Protein AF-A0A182TK92-F1 (afdb_monomer_lite)

Organism: NCBI:txid34690

InterPro domains:
  IPR000945 Dopamine beta-hydroxylase-like [PTHR10157] (2-123)
  IPR008977 PHM/PNGase F domain superfamily [SSF49742] (81-123)
  IPR036939 Copper type II, ascorbate-dependent monooxygenase, N-terminal domain superfamily [G3DSA:2.60.120.310] (72-150)
  IPR045266 Copper-dependent monooxygenases, DOMON domain [cd09631] (1-51)

pLDDT: mean 79.74, std 13.67, range [38.16, 95.94]

Sequence (157 aa):
LLLGYENTTHTVIRFKRNLDTCDMKDDFPITNDTMRVLFLYSKEKPRSGPNAPLPQPLVAFKGSRSIFLTQRSAQDELSNAPSVSILELRNEDVELPDSDESLYWCKIFKLDDFAQKHHLVRVSRERRGESMAVFSIVTSNYYCTQSLGGKKTPYHQ

Secondary structure (DSSP, 8-state):
--EEEE-SS-EEEE----S--S-TTT-----SS-EEEEEE--SSPPPPSTTPPPPPHHHHEEEEEEE-TT-------GGG-TT---------S-PPPSSSPPPB---PPPPP--SS------------S-TTS-----------SS--------B--

Radius of gyration: 24.82 Å; chains: 1; bounding box: 57×44×64 Å

Structure (mmCIF, N/CA/C/O backbone):
data_AF-A0A182TK92-F1
#
_entry.id   AF-A0A182TK92-F1
#
loop_
_atom_site.group_PDB
_atom_site.id
_atom_site.type_symbol
_atom_site.label_atom_id
_atom_site.label_alt_id
_atom_site.label_comp_id
_atom_site.label_asym_id
_atom_site.label_entity_id
_atom_site.label_seq_id
_atom_site.pdbx_PDB_ins_code
_atom_site.Cartn_x
_atom_site.Cartn_y
_atom_site.Cartn_z
_atom_site.occupancy
_atom_site.B_iso_or_equiv
_atom_site.auth_seq_id
_atom_site.auth_comp_id
_atom_site.auth_asym_id
_atom_site.auth_atom_id
_atom_site.pdbx_PDB_model_num
ATOM 1 N N . LEU A 1 1 ? 8.057 -10.936 -21.664 1.00 87.75 1 LEU A N 1
ATOM 2 C CA . LEU A 1 1 ? 7.178 -9.778 -21.965 1.00 87.75 1 LEU A CA 1
ATOM 3 C C . LEU A 1 1 ? 5.842 -10.306 -22.486 1.00 87.75 1 LEU A C 1
ATOM 5 O O . LEU A 1 1 ? 5.873 -11.307 -23.185 1.00 87.75 1 LEU A O 1
ATOM 9 N N . LEU A 1 2 ? 4.704 -9.706 -22.119 1.00 95.25 2 LEU A N 1
ATOM 10 C CA . LEU A 1 2 ? 3.364 -10.141 -22.558 1.00 95.25 2 LEU A CA 1
ATOM 11 C C . LEU A 1 2 ? 2.711 -9.165 -23.548 1.00 95.25 2 LEU A C 1
ATOM 13 O O . LEU A 1 2 ? 2.096 -9.605 -24.509 1.00 95.25 2 LEU A O 1
ATOM 17 N N . LEU A 1 3 ? 2.813 -7.856 -23.303 1.00 95.31 3 LEU A N 1
ATOM 18 C CA . LEU A 1 3 ? 2.232 -6.812 -24.155 1.00 95.31 3 LEU A CA 1
ATOM 19 C C . LEU A 1 3 ? 3.057 -5.529 -24.029 1.00 95.31 3 LEU A C 1
ATOM 21 O O . LEU A 1 3 ? 3.560 -5.229 -22.946 1.00 95.31 3 LEU A O 1
ATOM 25 N N . GLY A 1 4 ? 3.157 -4.769 -25.115 1.00 92.62 4 GLY A N 1
ATOM 26 C CA . GLY A 1 4 ? 3.737 -3.432 -25.131 1.00 92.62 4 GLY A CA 1
ATOM 27 C C . GLY A 1 4 ? 3.028 -2.570 -26.170 1.00 92.62 4 GLY A C 1
ATOM 28 O O . GLY A 1 4 ? 2.944 -2.985 -27.321 1.00 92.62 4 GLY A O 1
ATOM 29 N N . TYR A 1 5 ? 2.507 -1.408 -25.784 1.00 91.06 5 TYR A N 1
ATOM 30 C CA . TYR A 1 5 ? 1.975 -0.423 -26.733 1.00 91.06 5 TYR A CA 1
ATOM 31 C C . TYR A 1 5 ? 2.100 1.000 -26.184 1.00 91.06 5 TYR A C 1
ATOM 33 O O . TYR A 1 5 ? 2.133 1.210 -24.973 1.00 91.06 5 TYR A O 1
ATOM 41 N N . GLU A 1 6 ? 2.173 1.982 -27.077 1.00 91.12 6 GLU A N 1
ATOM 42 C CA . GLU A 1 6 ? 2.139 3.411 -26.753 1.00 91.12 6 GLU A CA 1
ATOM 43 C C . GLU A 1 6 ? 0.738 3.937 -27.081 1.00 91.12 6 GLU A C 1
ATOM 45 O O . GLU A 1 6 ? 0.219 3.691 -28.170 1.00 91.12 6 GLU A O 1
ATOM 50 N N . ASN A 1 7 ? 0.100 4.611 -26.125 1.00 89.00 7 ASN A N 1
ATOM 51 C CA . ASN A 1 7 ? -1.094 5.413 -26.383 1.00 89.00 7 ASN A CA 1
ATOM 52 C C . ASN A 1 7 ? -0.719 6.905 -26.386 1.00 89.00 7 ASN A C 1
ATOM 54 O O . ASN A 1 7 ? 0.437 7.263 -26.180 1.00 89.00 7 ASN A O 1
ATOM 58 N N . THR A 1 8 ? -1.690 7.793 -26.599 1.00 91.19 8 THR A N 1
ATOM 59 C CA . THR A 1 8 ? -1.445 9.246 -26.684 1.00 91.19 8 THR A CA 1
ATOM 60 C C . THR A 1 8 ? -0.830 9.864 -25.426 1.00 91.19 8 THR A C 1
ATOM 62 O O . THR A 1 8 ? -0.323 10.979 -25.488 1.00 91.19 8 THR A O 1
ATOM 65 N N . THR A 1 9 ? -0.876 9.168 -24.288 1.00 88.75 9 THR A N 1
ATOM 66 C CA . THR A 1 9 ? -0.429 9.691 -22.992 1.00 88.75 9 THR A CA 1
ATOM 67 C C . THR A 1 9 ? 0.774 8.943 -22.418 1.00 88.75 9 THR A C 1
ATOM 69 O O . THR A 1 9 ? 1.613 9.562 -21.772 1.00 88.75 9 THR A O 1
ATOM 72 N N . HIS A 1 10 ? 0.870 7.626 -22.621 1.00 83.62 10 HIS A N 1
ATOM 73 C CA . HIS A 1 10 ? 1.820 6.762 -21.923 1.00 83.62 10 HIS A CA 1
ATOM 74 C C . HIS A 1 10 ? 2.130 5.483 -22.713 1.00 83.62 10 HIS A C 1
ATOM 76 O O . HIS A 1 10 ? 1.356 5.027 -23.557 1.00 83.62 10 HIS A O 1
ATOM 82 N N . THR A 1 11 ? 3.242 4.842 -22.355 1.00 86.38 11 THR A N 1
ATOM 83 C CA . THR A 1 11 ? 3.583 3.483 -22.787 1.00 86.38 11 THR A CA 1
ATOM 84 C C . THR A 1 11 ? 3.100 2.470 -21.753 1.00 86.38 11 THR A C 1
ATOM 86 O O . THR A 1 11 ? 3.406 2.584 -20.566 1.00 86.38 11 THR A O 1
ATOM 89 N N . VAL A 1 12 ? 2.372 1.452 -22.202 1.00 90.38 12 VAL A N 1
ATOM 90 C CA . VAL A 1 12 ? 1.902 0.340 -21.375 1.00 90.38 12 VAL A CA 1
ATOM 91 C C . VAL A 1 12 ? 2.763 -0.880 -21.659 1.00 90.38 12 VAL A C 1
ATOM 93 O O . VAL A 1 12 ? 2.852 -1.326 -22.800 1.00 90.38 12 VAL A O 1
ATOM 96 N N . ILE A 1 13 ? 3.364 -1.443 -20.610 1.00 91.44 13 ILE A N 1
ATOM 97 C CA . ILE A 1 13 ? 4.156 -2.674 -20.667 1.00 91.44 13 ILE A CA 1
ATOM 98 C C . ILE A 1 13 ? 3.547 -3.678 -19.692 1.00 91.44 13 ILE A C 1
ATOM 100 O O . ILE A 1 13 ? 3.488 -3.438 -18.488 1.00 91.44 13 ILE A O 1
ATOM 104 N N . ARG A 1 14 ? 3.121 -4.830 -20.207 1.00 94.44 14 ARG A N 1
ATOM 105 C CA . ARG A 1 14 ? 2.646 -5.959 -19.404 1.00 94.44 14 ARG A CA 1
ATOM 106 C C . ARG A 1 14 ? 3.673 -7.072 -19.458 1.00 94.44 14 ARG A C 1
ATOM 108 O O . ARG A 1 14 ? 4.073 -7.508 -20.537 1.00 94.44 14 ARG A O 1
ATOM 115 N N . PHE A 1 15 ? 4.055 -7.591 -18.303 1.00 95.94 15 PHE A N 1
ATOM 116 C CA . PHE A 1 15 ? 4.945 -8.739 -18.194 1.00 95.94 15 PHE A CA 1
ATOM 117 C C . PHE A 1 15 ? 4.461 -9.694 -17.105 1.00 95.94 15 PHE A C 1
ATOM 119 O O . PHE A 1 15 ? 3.565 -9.380 -16.325 1.00 95.94 15 PHE A O 1
ATOM 126 N N . LYS A 1 16 ? 5.049 -10.886 -17.099 1.00 94.88 16 LYS A N 1
ATOM 127 C CA . LYS A 1 16 ? 4.899 -11.888 -16.050 1.00 94.88 16 LYS A CA 1
ATOM 128 C C . LYS A 1 16 ? 6.297 -12.342 -15.656 1.00 94.88 16 LYS A C 1
ATOM 130 O O . LYS A 1 16 ? 7.167 -12.449 -16.519 1.00 94.88 16 LYS A O 1
ATOM 135 N N . ARG A 1 17 ? 6.478 -12.594 -14.367 1.00 92.62 17 ARG A N 1
ATOM 136 C CA . ARG A 1 17 ? 7.683 -13.147 -13.748 1.00 92.62 17 ARG A CA 1
ATOM 137 C C . ARG A 1 17 ? 7.231 -14.146 -12.682 1.00 92.62 17 ARG A C 1
ATOM 139 O O . ARG A 1 17 ? 6.128 -14.001 -12.151 1.00 92.62 17 ARG A O 1
ATOM 146 N N . ASN A 1 18 ? 8.051 -15.152 -12.400 1.00 94.06 18 ASN A N 1
ATOM 147 C CA . ASN A 1 18 ? 7.827 -16.038 -11.260 1.00 94.06 18 ASN A CA 1
ATOM 148 C C . ASN A 1 18 ? 8.077 -15.285 -9.945 1.00 94.06 18 ASN A C 1
ATOM 150 O O . ASN A 1 18 ? 8.842 -14.321 -9.917 1.00 94.06 18 ASN A O 1
ATOM 154 N N . LEU A 1 19 ? 7.420 -15.716 -8.867 1.00 93.81 19 LEU A N 1
ATOM 155 C CA . LEU A 1 19 ? 7.659 -15.138 -7.542 1.00 93.81 19 LEU A CA 1
ATOM 156 C C . LEU A 1 19 ? 9.083 -15.446 -7.073 1.00 93.81 19 LEU A C 1
ATOM 158 O O . LEU A 1 19 ? 9.800 -14.548 -6.652 1.00 93.81 19 LEU A O 1
ATOM 162 N N . ASP A 1 20 ? 9.505 -16.693 -7.248 1.00 93.94 20 ASP A N 1
ATOM 163 C CA . ASP A 1 20 ? 10.869 -17.146 -7.025 1.00 93.94 20 ASP A CA 1
ATOM 164 C C . ASP A 1 20 ? 11.417 -17.725 -8.335 1.00 93.94 20 ASP A C 1
ATOM 166 O O . ASP A 1 20 ? 10.751 -18.521 -9.006 1.00 93.94 20 ASP A O 1
ATOM 170 N N . THR A 1 21 ? 12.592 -17.255 -8.741 1.00 94.44 21 THR A N 1
ATOM 171 C CA . THR A 1 21 ? 13.321 -17.732 -9.923 1.00 94.44 21 THR A CA 1
ATOM 172 C C . THR A 1 21 ? 14.437 -18.708 -9.554 1.00 94.44 21 THR A C 1
ATOM 174 O O . THR A 1 21 ? 15.057 -19.270 -10.452 1.00 94.44 21 THR A O 1
ATOM 177 N N . CYS A 1 22 ? 14.669 -18.938 -8.255 1.00 92.44 22 CYS A N 1
ATOM 178 C CA . CYS A 1 22 ? 15.756 -19.738 -7.690 1.00 92.44 22 CYS A CA 1
ATOM 179 C C . CYS A 1 22 ? 17.169 -19.255 -8.073 1.00 92.44 22 CYS A C 1
ATOM 181 O O . CYS A 1 22 ? 18.145 -19.963 -7.834 1.00 92.44 22 CYS A O 1
ATOM 183 N N . ASP A 1 23 ? 17.291 -18.047 -8.627 1.00 94.62 23 ASP A N 1
ATOM 184 C CA . ASP A 1 23 ? 18.558 -17.397 -8.953 1.00 94.62 23 ASP A CA 1
ATOM 185 C C . ASP A 1 23 ? 18.847 -16.274 -7.951 1.00 94.62 23 ASP A C 1
ATOM 187 O O . ASP A 1 23 ? 18.609 -15.096 -8.194 1.00 94.62 23 ASP A O 1
ATOM 191 N N . MET A 1 24 ? 19.358 -16.636 -6.775 1.00 88.44 24 MET A N 1
ATOM 192 C CA . MET A 1 24 ? 19.592 -15.660 -5.701 1.00 88.44 24 MET A CA 1
ATOM 193 C C . MET A 1 24 ? 20.762 -14.702 -5.975 1.00 88.44 24 MET A C 1
ATOM 195 O O . MET A 1 24 ? 21.028 -13.821 -5.156 1.00 88.44 24 MET A O 1
ATOM 199 N N . LYS A 1 25 ? 21.502 -14.893 -7.074 1.00 93.44 25 LYS A N 1
ATOM 200 C CA . LYS A 1 25 ? 22.634 -14.038 -7.431 1.00 93.44 25 LYS A CA 1
ATOM 201 C C . LYS A 1 25 ? 22.158 -12.778 -8.143 1.00 93.44 25 LYS A C 1
ATOM 203 O O . LYS A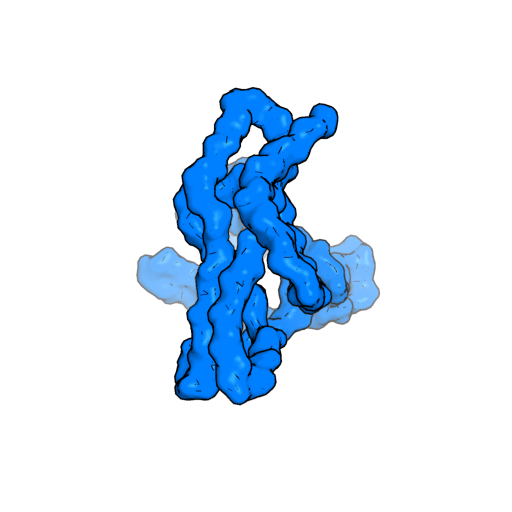 1 25 ? 22.597 -11.684 -7.793 1.00 93.44 25 LYS A O 1
ATOM 208 N N . ASP A 1 26 ? 21.279 -12.954 -9.124 1.00 91.88 26 ASP A N 1
ATOM 209 C CA . ASP A 1 26 ? 20.858 -11.880 -10.021 1.00 91.88 26 ASP A CA 1
ATOM 210 C C . ASP A 1 26 ? 19.409 -11.427 -9.761 1.00 91.88 26 ASP A C 1
ATOM 212 O O . ASP A 1 26 ? 19.021 -10.324 -10.155 1.00 91.88 26 ASP A O 1
ATOM 216 N N . ASP A 1 27 ? 18.616 -12.231 -9.043 1.00 93.50 27 ASP A N 1
ATOM 217 C CA . ASP A 1 27 ? 17.204 -11.975 -8.791 1.00 93.50 27 ASP A CA 1
ATOM 218 C C . ASP A 1 27 ? 16.850 -11.801 -7.307 1.00 93.50 27 ASP A C 1
ATOM 220 O O . ASP A 1 27 ? 17.370 -12.461 -6.410 1.00 93.50 27 ASP A O 1
ATOM 224 N N . PHE A 1 28 ? 15.870 -10.925 -7.057 1.00 92.69 28 PHE A N 1
ATOM 225 C CA . PHE A 1 28 ? 15.245 -10.777 -5.745 1.00 92.69 28 PHE A CA 1
ATOM 226 C C . PHE A 1 28 ? 13.924 -11.569 -5.697 1.00 92.69 28 PHE A C 1
ATOM 228 O O . PHE A 1 28 ? 13.049 -11.323 -6.542 1.00 92.69 28 PHE A O 1
ATOM 235 N N . PRO A 1 29 ? 13.744 -12.505 -4.745 1.00 93.31 29 PRO A N 1
ATOM 236 C CA . PRO A 1 29 ? 12.506 -13.265 -4.623 1.00 93.31 29 PRO A CA 1
ATOM 237 C C . PRO A 1 29 ? 11.355 -12.368 -4.149 1.00 93.31 29 PRO A C 1
ATOM 239 O O . PRO A 1 29 ? 11.512 -11.519 -3.270 1.00 93.31 29 PRO A O 1
ATOM 242 N N . ILE A 1 30 ? 10.174 -12.564 -4.731 1.00 93.69 30 ILE A N 1
ATOM 243 C CA . ILE A 1 30 ? 8.934 -11.914 -4.306 1.00 93.69 30 ILE A CA 1
ATOM 244 C C . ILE A 1 30 ? 8.324 -12.754 -3.187 1.00 93.69 30 ILE A C 1
ATOM 246 O O . ILE A 1 30 ? 7.754 -13.818 -3.436 1.00 93.69 30 ILE A O 1
ATOM 250 N N . THR A 1 31 ? 8.455 -12.273 -1.952 1.00 91.94 31 THR A N 1
ATOM 251 C CA . THR A 1 31 ? 7.945 -12.943 -0.751 1.00 91.94 31 THR A CA 1
ATOM 252 C C . THR A 1 31 ? 6.591 -12.378 -0.323 1.00 91.94 31 THR A C 1
ATOM 254 O O . THR A 1 31 ? 6.047 -11.453 -0.928 1.00 91.94 31 THR A O 1
ATOM 257 N N . ASN A 1 32 ? 6.039 -12.940 0.752 1.00 92.31 32 ASN A N 1
ATOM 258 C CA . ASN A 1 32 ? 4.851 -12.421 1.423 1.00 92.31 32 ASN A CA 1
ATOM 259 C C . ASN A 1 32 ? 5.195 -11.313 2.434 1.00 92.31 32 ASN A C 1
ATOM 261 O O . ASN A 1 32 ? 4.509 -11.180 3.445 1.00 92.31 32 ASN A O 1
ATOM 265 N N . ASP A 1 33 ? 6.260 -10.553 2.176 1.00 91.62 33 ASP A N 1
ATOM 266 C CA . ASP A 1 33 ? 6.676 -9.396 2.965 1.00 91.62 33 ASP A CA 1
ATOM 267 C C . ASP A 1 33 ? 6.366 -8.092 2.223 1.00 91.62 33 ASP A C 1
ATOM 269 O O . ASP A 1 33 ? 5.990 -8.065 1.048 1.00 91.62 33 ASP A O 1
ATOM 273 N N . THR A 1 34 ? 6.544 -6.969 2.916 1.00 93.62 34 THR A N 1
ATOM 274 C CA . THR A 1 34 ? 6.469 -5.658 2.268 1.00 93.62 34 THR A CA 1
ATOM 275 C C . THR A 1 34 ? 7.682 -5.465 1.367 1.00 93.62 34 THR A C 1
ATOM 277 O O . THR A 1 34 ? 8.819 -5.432 1.834 1.00 93.62 34 THR A O 1
ATOM 280 N N . MET A 1 35 ? 7.437 -5.280 0.072 1.00 93.44 35 MET A N 1
ATOM 281 C CA . MET A 1 35 ? 8.483 -5.092 -0.925 1.00 93.44 35 MET A CA 1
ATOM 282 C C . MET A 1 35 ? 8.569 -3.639 -1.364 1.00 93.44 35 MET A C 1
ATOM 284 O O . MET A 1 35 ? 7.560 -2.954 -1.527 1.00 93.44 35 MET A O 1
ATOM 288 N N . ARG A 1 36 ? 9.791 -3.161 -1.603 1.00 94.38 36 ARG A N 1
ATOM 289 C CA . ARG A 1 36 ? 10.034 -1.797 -2.072 1.00 94.38 36 ARG A CA 1
ATOM 290 C C . ARG A 1 36 ? 10.247 -1.785 -3.580 1.00 94.38 36 ARG A C 1
ATOM 292 O O . ARG A 1 36 ? 11.282 -2.229 -4.066 1.00 94.38 36 ARG A O 1
ATOM 299 N N . VAL A 1 37 ? 9.292 -1.220 -4.311 1.00 92.88 37 VAL A N 1
ATOM 300 C CA . VAL A 1 37 ? 9.405 -1.002 -5.754 1.00 92.88 37 VAL A CA 1
ATOM 301 C C . VAL A 1 37 ? 10.068 0.339 -6.021 1.00 92.88 37 VAL A C 1
ATOM 303 O O . VAL A 1 37 ? 9.659 1.373 -5.491 1.00 92.88 37 VAL A O 1
ATOM 306 N N . LEU A 1 38 ? 11.097 0.303 -6.860 1.00 92.75 38 LEU A N 1
ATOM 307 C CA . LEU A 1 38 ? 11.820 1.460 -7.371 1.00 92.75 38 LEU A CA 1
ATOM 308 C C . LEU A 1 38 ? 11.297 1.760 -8.773 1.00 92.75 38 LEU A C 1
ATOM 310 O O . LEU A 1 38 ? 11.098 0.839 -9.565 1.00 92.75 38 LEU A O 1
ATOM 314 N N . PHE A 1 39 ? 11.091 3.032 -9.094 1.00 90.69 39 PHE A N 1
ATOM 315 C CA . PHE A 1 39 ? 10.677 3.432 -10.435 1.00 90.69 39 PHE A CA 1
ATOM 316 C C . PHE A 1 39 ? 11.571 4.549 -10.954 1.00 90.69 39 PHE A C 1
ATOM 318 O O . PHE A 1 39 ? 11.852 5.548 -10.281 1.00 90.69 39 PHE A O 1
ATOM 325 N N . LEU A 1 40 ? 12.038 4.327 -12.177 1.00 89.25 40 LEU A N 1
ATOM 326 C CA . LEU A 1 40 ? 12.898 5.225 -12.914 1.00 89.25 40 LEU A CA 1
ATOM 327 C C . LEU A 1 40 ? 12.249 5.471 -14.270 1.00 89.25 40 LEU A C 1
ATOM 329 O O . LEU A 1 40 ? 11.881 4.522 -14.960 1.00 89.25 40 LEU A O 1
ATOM 333 N N . TYR A 1 41 ? 12.101 6.734 -14.648 1.00 85.50 41 TYR A N 1
ATOM 334 C CA . TYR A 1 41 ? 11.608 7.098 -15.971 1.00 85.50 41 TYR A CA 1
ATOM 335 C C . TYR A 1 41 ? 12.271 8.380 -16.462 1.00 85.50 41 TYR A C 1
ATOM 337 O O . TYR A 1 41 ? 12.647 9.259 -15.682 1.00 85.50 41 TYR A O 1
ATOM 345 N N . SER A 1 42 ? 12.414 8.468 -17.781 1.00 82.00 42 SER A N 1
ATOM 346 C CA . SER A 1 42 ? 12.959 9.628 -18.478 1.00 82.00 42 SER A CA 1
ATOM 347 C C . SER A 1 42 ? 11.871 10.292 -19.313 1.00 82.00 42 SER A C 1
ATOM 349 O O . SER A 1 42 ? 10.938 9.629 -19.762 1.00 82.00 42 SER A O 1
ATOM 351 N N . LYS A 1 43 ? 12.002 11.605 -19.526 1.00 79.06 43 LYS A N 1
ATOM 352 C CA . LYS A 1 43 ? 11.209 12.328 -20.534 1.00 79.06 43 LYS A CA 1
ATOM 353 C C . LYS A 1 43 ? 11.710 12.047 -21.952 1.00 79.06 43 LYS A C 1
ATOM 355 O O . LYS A 1 43 ? 10.973 12.230 -22.914 1.00 79.06 43 LYS A O 1
ATOM 360 N N . GLU A 1 44 ? 12.967 11.635 -22.079 1.00 79.38 44 GLU A N 1
ATOM 361 C CA . GLU A 1 44 ? 13.572 11.301 -23.361 1.00 79.38 44 GLU A CA 1
ATOM 362 C C . GLU A 1 44 ? 13.089 9.931 -23.828 1.00 79.38 44 GLU A C 1
ATOM 364 O O . GLU A 1 44 ? 13.058 8.970 -23.052 1.00 79.38 44 GLU A O 1
ATOM 369 N N . LYS A 1 45 ? 12.733 9.836 -25.114 1.00 76.94 45 LYS A N 1
ATOM 370 C CA . LYS A 1 45 ? 12.356 8.558 -25.714 1.00 76.94 45 LYS A CA 1
ATOM 371 C C . LYS A 1 45 ? 13.549 7.589 -25.667 1.00 76.94 45 LYS A C 1
ATOM 373 O O . LYS A 1 45 ? 14.662 7.998 -26.012 1.00 76.94 45 LYS A O 1
ATOM 378 N N . PRO A 1 46 ? 13.339 6.316 -25.281 1.00 74.62 46 PRO A N 1
ATOM 379 C CA . PRO A 1 46 ? 14.400 5.318 -25.299 1.00 74.62 46 PRO A CA 1
ATOM 380 C C . PRO A 1 46 ? 14.982 5.186 -26.707 1.00 74.62 46 PRO A C 1
ATOM 382 O O . PRO A 1 46 ? 14.238 5.052 -27.680 1.00 74.62 46 PRO A O 1
ATOM 385 N N . ARG A 1 47 ? 16.311 5.208 -26.827 1.00 76.94 47 ARG A N 1
ATOM 386 C CA . ARG A 1 47 ? 16.976 4.900 -28.098 1.00 76.94 47 ARG A CA 1
ATOM 387 C C . ARG A 1 47 ? 16.879 3.395 -28.351 1.00 76.94 47 ARG A C 1
ATOM 389 O O . ARG A 1 47 ? 17.079 2.603 -27.436 1.00 76.94 47 ARG A O 1
ATOM 396 N N . SER A 1 48 ? 16.565 2.994 -29.579 1.00 75.44 48 SER A N 1
ATOM 397 C CA . SER A 1 48 ? 16.524 1.578 -29.956 1.00 75.44 48 SER A CA 1
ATOM 398 C C . SER A 1 48 ? 17.938 1.021 -30.127 1.00 75.44 48 SER A C 1
ATOM 400 O O . SER A 1 48 ? 18.782 1.654 -30.757 1.00 75.44 48 SER A O 1
ATOM 402 N N . GLY A 1 49 ? 18.185 -0.178 -29.599 1.00 76.06 49 GLY A N 1
ATOM 403 C CA . GLY A 1 49 ? 19.425 -0.925 -29.810 1.00 76.06 49 GLY A CA 1
ATOM 404 C C . GLY A 1 49 ? 19.951 -1.591 -28.533 1.00 76.06 49 GLY A C 1
ATOM 405 O O . GLY A 1 49 ? 19.683 -1.105 -27.437 1.00 76.06 49 GLY A O 1
ATOM 406 N N . PRO A 1 50 ? 20.720 -2.687 -28.657 1.00 69.44 50 PRO A N 1
ATOM 407 C CA . PRO A 1 50 ? 21.220 -3.459 -27.514 1.00 69.44 50 PRO A CA 1
ATOM 408 C C . PRO A 1 50 ? 22.184 -2.672 -26.608 1.00 69.44 50 PRO A C 1
ATOM 410 O O . PRO A 1 50 ? 22.300 -2.990 -25.433 1.00 69.44 50 PRO A O 1
ATOM 413 N N . ASN A 1 51 ? 22.820 -1.619 -27.137 1.00 74.06 51 ASN A N 1
ATOM 414 C CA . ASN A 1 51 ? 23.785 -0.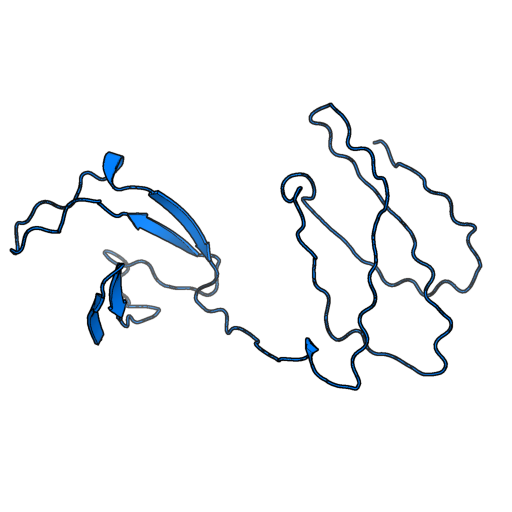775 -26.420 1.00 74.06 51 ASN A CA 1
ATOM 415 C C . ASN A 1 51 ? 23.258 0.645 -26.163 1.00 74.06 51 ASN A C 1
ATOM 417 O O . ASN A 1 51 ? 24.042 1.571 -25.948 1.00 74.06 51 ASN A O 1
ATOM 421 N N . ALA A 1 52 ? 21.942 0.855 -26.250 1.00 76.56 52 ALA A N 1
ATOM 422 C CA . ALA A 1 52 ? 21.369 2.147 -25.915 1.00 76.56 52 ALA A CA 1
ATOM 423 C C . ALA A 1 52 ? 21.632 2.442 -24.428 1.00 76.56 52 ALA A C 1
ATOM 425 O O . ALA A 1 52 ? 21.260 1.631 -23.576 1.00 76.56 52 ALA A O 1
ATOM 426 N N . PRO A 1 53 ? 22.280 3.572 -24.091 1.00 74.06 53 PRO A N 1
ATOM 427 C CA . PRO A 1 53 ? 22.560 3.889 -22.702 1.00 74.06 53 PRO A CA 1
ATOM 428 C C . PRO A 1 53 ? 21.241 4.067 -21.953 1.00 74.06 53 PRO A C 1
ATOM 430 O O . PRO A 1 53 ? 20.355 4.804 -22.395 1.00 74.06 53 PRO A O 1
ATOM 433 N N . LEU A 1 54 ? 21.116 3.388 -20.811 1.00 76.38 54 LEU A N 1
ATOM 434 C CA . LEU A 1 54 ? 20.019 3.648 -19.891 1.00 76.38 54 LEU A CA 1
ATOM 435 C C . LEU A 1 54 ? 20.124 5.092 -19.372 1.00 76.38 54 LEU A C 1
ATOM 437 O O . LEU A 1 54 ? 21.234 5.616 -19.222 1.00 76.38 54 LEU A O 1
ATOM 441 N N . PRO A 1 55 ? 18.988 5.744 -19.073 1.00 80.75 55 PRO A N 1
ATOM 442 C CA . PRO A 1 55 ? 18.988 7.051 -18.435 1.00 80.75 55 PRO A CA 1
ATOM 443 C C . PRO A 1 55 ? 19.855 7.060 -17.171 1.00 80.75 55 PRO A C 1
ATOM 445 O O . PRO A 1 55 ? 19.817 6.113 -16.383 1.00 80.75 55 PRO A O 1
ATOM 448 N N . GLN A 1 56 ? 20.607 8.144 -16.953 1.00 83.62 56 GLN A N 1
ATOM 449 C CA . GLN A 1 56 ? 21.450 8.275 -15.763 1.00 83.62 56 GLN A CA 1
ATOM 450 C C . GLN A 1 56 ? 20.595 8.123 -14.490 1.00 83.62 56 GLN A C 1
ATOM 452 O O . GLN A 1 56 ? 19.621 8.870 -14.336 1.00 83.62 56 GLN A O 1
ATOM 457 N N . PRO A 1 57 ? 20.939 7.212 -13.556 1.00 84.06 57 PRO A N 1
ATOM 458 C CA . PRO A 1 57 ? 20.097 6.911 -12.397 1.00 84.06 57 PRO A CA 1
ATOM 459 C C . PRO A 1 57 ? 19.741 8.134 -11.547 1.00 84.06 57 PRO A C 1
ATOM 461 O O . PRO A 1 57 ? 18.592 8.273 -11.141 1.00 84.06 57 PRO A O 1
ATOM 464 N N . LEU A 1 58 ? 20.687 9.059 -11.351 1.00 83.94 58 LEU A N 1
ATOM 465 C CA . LEU A 1 58 ? 20.481 10.305 -10.598 1.00 83.94 58 LEU A CA 1
ATOM 466 C C . LEU A 1 58 ? 19.366 11.185 -11.185 1.00 83.94 58 LEU A C 1
ATOM 468 O O . LEU A 1 58 ? 18.644 11.845 -10.446 1.00 83.94 58 LEU A O 1
ATOM 472 N N . VAL A 1 59 ? 19.202 11.174 -12.509 1.00 84.94 59 VAL A N 1
ATOM 473 C CA . VAL A 1 59 ? 18.188 11.971 -13.216 1.00 84.94 59 VAL A CA 1
ATOM 474 C C . VAL A 1 59 ? 16.886 11.188 -13.373 1.00 84.94 59 VAL A C 1
ATOM 476 O O . VAL A 1 59 ? 15.792 11.750 -13.281 1.00 84.94 59 VAL A O 1
ATOM 479 N N . ALA A 1 60 ? 16.987 9.883 -13.612 1.00 87.88 60 ALA A N 1
ATOM 480 C CA . ALA A 1 60 ? 15.852 9.025 -13.920 1.00 87.88 60 ALA A CA 1
ATOM 481 C C . ALA A 1 60 ? 15.106 8.539 -12.679 1.00 87.88 60 ALA A C 1
ATOM 483 O O . ALA A 1 60 ? 13.925 8.218 -12.783 1.00 87.88 60 ALA A O 1
ATOM 484 N N . PHE A 1 61 ? 15.752 8.506 -11.511 1.00 91.56 61 PHE A N 1
ATOM 485 C CA . PHE A 1 61 ? 15.119 8.107 -10.259 1.00 91.56 61 PHE A CA 1
ATOM 486 C C . PHE A 1 61 ? 13.991 9.065 -9.874 1.00 91.56 61 PHE A C 1
ATOM 488 O O . PHE A 1 61 ? 14.117 10.290 -9.974 1.00 91.56 61 PHE A O 1
ATOM 495 N N . LYS A 1 62 ? 12.844 8.495 -9.496 1.00 90.88 62 LYS A N 1
ATOM 496 C CA . LYS A 1 62 ? 11.627 9.255 -9.155 1.00 90.88 62 LYS A CA 1
ATOM 497 C C . LYS A 1 62 ? 11.035 8.847 -7.813 1.00 90.88 62 LYS A C 1
ATOM 499 O O . LYS A 1 62 ? 10.119 9.500 -7.322 1.00 90.88 62 LYS A O 1
ATOM 504 N N . GLY A 1 63 ? 11.593 7.811 -7.197 1.00 92.44 63 GLY A N 1
ATOM 505 C CA . GLY A 1 63 ? 11.269 7.419 -5.842 1.00 92.44 63 GLY A CA 1
ATOM 506 C C . GLY A 1 63 ? 11.116 5.919 -5.685 1.00 92.44 63 GLY A C 1
ATOM 507 O O . GLY A 1 63 ? 11.430 5.110 -6.562 1.00 92.44 63 GLY A O 1
ATOM 508 N N . SER A 1 64 ? 10.613 5.571 -4.509 1.00 94.31 64 SER A N 1
ATOM 509 C CA . SER A 1 64 ? 10.246 4.212 -4.164 1.00 94.31 64 SER A CA 1
ATOM 510 C C . SER A 1 64 ? 8.869 4.175 -3.512 1.00 94.31 64 SER A C 1
ATOM 512 O O . SER A 1 64 ? 8.378 5.183 -2.982 1.00 94.31 64 SER A O 1
ATOM 514 N N . ARG A 1 65 ? 8.217 3.018 -3.594 1.00 93.62 65 ARG A N 1
ATOM 515 C CA . ARG A 1 65 ? 6.961 2.728 -2.901 1.00 93.62 65 ARG A CA 1
ATOM 516 C C . ARG A 1 65 ? 7.043 1.349 -2.269 1.00 93.62 65 ARG A C 1
ATOM 518 O O . ARG A 1 65 ? 7.414 0.385 -2.934 1.00 93.62 65 ARG A O 1
ATOM 525 N N . SER A 1 66 ? 6.687 1.275 -0.994 1.00 94.19 66 SER A N 1
ATOM 526 C CA . SER A 1 66 ? 6.482 0.011 -0.294 1.00 94.19 66 SER A CA 1
ATOM 527 C C . SER A 1 66 ? 5.096 -0.518 -0.638 1.00 94.19 66 SER A C 1
ATOM 529 O O . SER A 1 66 ? 4.107 0.191 -0.454 1.00 94.19 66 SER A O 1
ATOM 531 N N . ILE A 1 67 ? 5.028 -1.732 -1.171 1.00 92.00 67 ILE A N 1
ATOM 532 C CA . ILE A 1 67 ? 3.788 -2.383 -1.590 1.00 92.00 67 ILE A CA 1
ATOM 533 C C . ILE A 1 67 ? 3.786 -3.849 -1.163 1.00 92.00 67 ILE A C 1
ATOM 535 O O . ILE A 1 67 ? 4.836 -4.465 -0.979 1.00 92.00 67 ILE A O 1
ATOM 539 N N . PHE A 1 68 ? 2.589 -4.413 -1.048 1.00 92.25 68 PHE A N 1
ATOM 540 C CA . PHE A 1 68 ? 2.394 -5.829 -0.781 1.00 92.25 68 PHE A CA 1
ATOM 541 C C . PHE A 1 68 ? 1.985 -6.544 -2.073 1.00 92.25 68 PHE A C 1
ATOM 543 O O . PHE A 1 68 ? 0.819 -6.530 -2.459 1.00 92.25 68 PHE A O 1
ATOM 550 N N . LEU A 1 69 ? 2.960 -7.111 -2.791 1.00 89.75 69 LEU A N 1
ATOM 551 C CA . LEU A 1 69 ? 2.748 -7.659 -4.142 1.00 89.75 69 LEU A CA 1
ATOM 552 C C . LEU A 1 69 ? 1.868 -8.915 -4.165 1.00 89.75 69 LEU A C 1
ATOM 554 O O . LEU A 1 69 ? 1.195 -9.174 -5.160 1.00 89.75 69 LEU A O 1
ATOM 558 N N . THR A 1 70 ? 1.866 -9.686 -3.081 1.00 88.56 70 THR A N 1
ATOM 559 C CA . THR A 1 70 ? 1.067 -10.909 -2.928 1.00 88.56 70 THR A CA 1
ATOM 560 C C . THR A 1 70 ? -0.338 -10.637 -2.391 1.00 88.56 70 THR A C 1
ATOM 562 O O . THR A 1 70 ? -1.141 -11.571 -2.289 1.00 88.56 70 THR A O 1
ATOM 565 N N . GLN A 1 71 ? -0.673 -9.379 -2.064 1.00 82.81 71 GLN A N 1
ATOM 566 C CA . GLN A 1 71 ? -2.011 -9.047 -1.593 1.00 82.81 71 GLN A CA 1
ATOM 567 C C . GLN A 1 71 ? -3.027 -9.316 -2.692 1.00 82.81 71 GLN A C 1
ATOM 569 O O . GLN A 1 71 ? -3.028 -8.670 -3.739 1.00 82.81 71 GLN A O 1
ATOM 574 N N . ARG A 1 72 ? -3.967 -10.219 -2.422 1.00 70.31 72 ARG A N 1
ATOM 575 C CA . ARG A 1 72 ? -5.213 -10.233 -3.179 1.00 70.31 72 ARG A CA 1
ATOM 576 C C . ARG A 1 72 ? -6.027 -9.035 -2.717 1.00 70.31 72 ARG A C 1
ATOM 578 O O . ARG A 1 72 ? -6.308 -8.904 -1.527 1.00 70.31 72 ARG A O 1
ATOM 585 N N . SER A 1 73 ? -6.385 -8.151 -3.642 1.00 61.75 73 SER A N 1
ATOM 586 C CA . SER A 1 73 ? -7.383 -7.126 -3.371 1.00 61.75 73 SER A CA 1
ATOM 587 C C . SER A 1 73 ? -8.686 -7.839 -3.024 1.00 61.75 73 SER A C 1
ATOM 589 O O . SER A 1 73 ? -9.362 -8.363 -3.905 1.00 61.75 73 SER A O 1
ATOM 591 N N . ALA A 1 74 ? -9.018 -7.887 -1.732 1.00 58.59 74 ALA A N 1
ATOM 592 C CA . ALA A 1 74 ? -10.358 -8.206 -1.265 1.00 58.59 74 ALA A CA 1
ATOM 593 C C . ALA A 1 74 ? -11.268 -7.033 -1.661 1.00 58.59 74 ALA A C 1
ATOM 595 O O . ALA A 1 74 ? -11.590 -6.159 -0.860 1.00 58.59 74 ALA A O 1
ATOM 596 N N . GLN A 1 75 ? -11.589 -6.960 -2.950 1.00 54.22 75 GLN A N 1
ATOM 597 C CA . GLN A 1 75 ? -12.678 -6.155 -3.482 1.00 54.22 75 GLN A CA 1
ATOM 598 C C . GLN A 1 75 ? -13.968 -6.914 -3.198 1.00 54.22 75 GLN A C 1
ATOM 600 O O . GLN A 1 75 ? -14.582 -7.457 -4.106 1.00 54.22 75 GLN A O 1
ATOM 605 N N . ASP A 1 76 ? -14.340 -7.015 -1.926 1.00 57.88 76 ASP A N 1
ATOM 606 C CA . ASP A 1 76 ? -15.737 -7.280 -1.630 1.00 57.88 76 ASP A CA 1
ATOM 607 C C . ASP A 1 76 ? -16.418 -5.914 -1.540 1.00 57.88 76 ASP A C 1
ATOM 609 O O . ASP A 1 76 ? -16.089 -5.088 -0.677 1.00 57.88 76 ASP A O 1
ATOM 613 N N . GLU A 1 77 ? -17.297 -5.649 -2.506 1.00 61.00 77 GLU A N 1
ATOM 614 C CA . GLU A 1 77 ? -18.126 -4.446 -2.676 1.00 61.00 77 GLU A CA 1
ATOM 615 C C . GLU A 1 77 ? -19.201 -4.377 -1.572 1.00 61.00 77 GLU A C 1
ATOM 617 O O . GLU A 1 77 ? -20.395 -4.224 -1.816 1.00 61.00 77 GLU A O 1
ATOM 622 N N . LEU A 1 78 ? -18.788 -4.502 -0.309 1.00 63.44 78 LEU A N 1
ATOM 623 C CA . LEU A 1 78 ? -19.676 -4.445 0.854 1.00 63.44 78 LEU A CA 1
ATOM 624 C C . LEU A 1 78 ? -20.346 -3.072 1.010 1.00 63.44 78 LEU A C 1
ATOM 626 O O . LEU A 1 78 ? -21.352 -2.966 1.705 1.00 63.44 78 LEU A O 1
ATOM 630 N N . SER A 1 79 ? -19.810 -2.020 0.379 1.00 59.81 79 SER A N 1
ATOM 631 C CA . SER A 1 79 ? -20.316 -0.648 0.507 1.00 59.81 79 SER A CA 1
ATOM 632 C C . SER A 1 79 ? -21.691 -0.426 -0.124 1.00 59.81 79 SER A C 1
ATOM 634 O O . SER A 1 79 ? -22.344 0.546 0.235 1.00 59.81 79 SER A O 1
ATOM 636 N N . ASN A 1 80 ? -22.141 -1.307 -1.026 1.00 62.16 80 ASN A N 1
ATOM 637 C CA . ASN A 1 80 ? -23.400 -1.143 -1.766 1.00 62.16 80 ASN A CA 1
ATOM 638 C C . ASN A 1 80 ? -24.497 -2.139 -1.346 1.00 62.16 80 ASN A C 1
ATOM 640 O O . ASN A 1 80 ? -25.565 -2.181 -1.957 1.00 62.16 80 ASN A O 1
ATOM 644 N N . ALA A 1 81 ? -24.255 -2.958 -0.318 1.00 74.00 81 ALA A N 1
ATOM 645 C CA . ALA A 1 81 ? -25.249 -3.910 0.161 1.00 74.00 81 ALA A CA 1
ATOM 646 C C . ALA A 1 81 ? -26.339 -3.188 0.985 1.00 74.00 81 ALA A C 1
ATOM 648 O O . ALA A 1 81 ? -26.008 -2.478 1.936 1.00 74.00 81 ALA A O 1
ATOM 649 N N . PRO A 1 82 ? -27.640 -3.403 0.703 1.00 73.56 82 PRO A N 1
ATOM 650 C CA . PRO A 1 82 ? -28.739 -2.679 1.356 1.00 73.56 82 PRO A CA 1
ATOM 651 C C . PRO A 1 82 ? -28.854 -2.943 2.868 1.00 73.56 82 PRO A C 1
ATOM 653 O O . PRO A 1 82 ? -29.525 -2.200 3.575 1.00 73.56 82 PRO A O 1
ATOM 656 N N . SER A 1 83 ? -28.205 -3.993 3.376 1.00 81.69 83 SER A N 1
ATOM 657 C CA . SER A 1 83 ? -28.172 -4.352 4.797 1.00 81.69 83 SER A CA 1
ATOM 658 C C . SER A 1 83 ? -26.987 -3.751 5.566 1.00 81.69 83 SER A C 1
ATOM 660 O O . SER A 1 83 ? -26.805 -4.080 6.739 1.00 81.69 83 SER A O 1
ATOM 662 N N . VAL A 1 84 ? -26.146 -2.935 4.923 1.00 85.56 84 VAL A N 1
ATOM 663 C CA . VAL A 1 84 ? -24.958 -2.331 5.539 1.00 85.56 84 VAL A CA 1
ATOM 664 C C . VAL A 1 84 ? -25.219 -0.855 5.823 1.00 85.56 84 VAL A C 1
ATOM 666 O O . VAL A 1 84 ? -25.493 -0.072 4.921 1.00 85.56 84 VAL A O 1
ATOM 669 N N . SER A 1 85 ? -25.092 -0.470 7.090 1.00 84.94 85 SER A N 1
ATOM 670 C CA . SER A 1 85 ? -25.107 0.925 7.534 1.00 84.94 85 SER A CA 1
ATOM 671 C C . SER A 1 85 ? -23.690 1.398 7.854 1.00 84.94 85 SER A C 1
ATOM 673 O O . SER A 1 85 ? -22.905 0.651 8.441 1.00 84.94 85 SER A O 1
ATOM 675 N N . ILE A 1 86 ? -23.377 2.651 7.522 1.00 86.25 86 ILE A N 1
ATOM 676 C CA . ILE A 1 86 ? -22.099 3.287 7.858 1.00 86.25 86 ILE A CA 1
ATOM 677 C C . ILE A 1 86 ? -22.282 4.115 9.129 1.00 86.25 86 ILE A C 1
ATOM 679 O O . ILE A 1 86 ? -23.199 4.926 9.219 1.00 86.25 86 ILE A O 1
ATOM 683 N N . LEU A 1 87 ? -21.395 3.907 10.099 1.00 86.88 87 LEU A N 1
ATOM 684 C CA . LEU A 1 87 ? -21.299 4.707 11.315 1.00 86.88 87 LEU A CA 1
ATOM 685 C C . LEU A 1 87 ? -19.992 5.500 11.277 1.00 86.88 87 LEU A C 1
ATOM 687 O O . LEU A 1 87 ? -18.909 4.911 11.252 1.00 86.88 87 LEU A O 1
ATOM 691 N N . GLU A 1 88 ? -20.091 6.826 11.292 1.00 88.06 88 GLU A N 1
ATOM 692 C CA . GLU A 1 88 ? -18.931 7.716 11.292 1.00 88.06 88 GLU A CA 1
ATOM 693 C C . GLU A 1 88 ? -18.547 8.111 12.721 1.00 88.06 88 GLU A C 1
ATOM 695 O O . GLU A 1 88 ? -19.327 8.713 13.455 1.00 88.06 88 GLU A O 1
ATOM 700 N N . LEU A 1 89 ? -17.316 7.784 13.116 1.00 87.25 89 LEU A N 1
ATOM 701 C CA . LEU A 1 89 ? -16.755 8.153 14.414 1.00 87.25 89 LEU A CA 1
ATOM 702 C C . LEU A 1 89 ? -15.639 9.174 14.201 1.00 87.25 89 LEU A C 1
ATOM 704 O O . LEU A 1 89 ? -14.571 8.834 13.687 1.00 87.25 89 LEU A O 1
ATOM 708 N N . ARG A 1 90 ? -15.880 10.430 14.597 1.00 86.56 90 ARG A N 1
ATOM 709 C CA . ARG A 1 90 ? -14.930 11.535 14.413 1.00 86.56 90 ARG A CA 1
ATOM 710 C C . ARG A 1 90 ? -14.558 12.220 15.727 1.00 86.56 90 ARG A C 1
ATOM 712 O O . ARG A 1 90 ? -15.407 12.565 16.559 1.00 86.56 90 ARG A O 1
ATOM 719 N N . ASN A 1 91 ? -13.257 12.443 15.895 1.00 85.94 91 ASN A N 1
ATOM 720 C CA . ASN A 1 91 ? -12.747 13.426 16.840 1.00 85.94 91 ASN A CA 1
ATOM 721 C C . ASN A 1 91 ? -12.875 14.800 16.185 1.00 85.94 91 ASN A C 1
ATOM 723 O O . ASN A 1 91 ? -12.240 15.067 15.169 1.00 85.94 91 ASN A O 1
ATOM 727 N N . GLU A 1 92 ? -13.774 15.615 16.719 1.00 83.06 92 GLU A N 1
ATOM 728 C CA . GLU A 1 92 ? -14.039 16.967 16.233 1.00 83.06 92 GLU A CA 1
ATOM 729 C C . GLU A 1 92 ? -13.187 17.951 17.025 1.00 83.06 92 GLU A C 1
ATOM 731 O O . GLU A 1 92 ? -13.020 17.767 18.237 1.00 83.06 92 GLU A O 1
ATOM 736 N N . ASP A 1 93 ? -12.667 18.954 16.317 1.00 83.12 93 ASP A N 1
ATOM 737 C CA . ASP A 1 93 ? -11.963 20.113 16.872 1.00 83.12 93 ASP A CA 1
ATOM 738 C C . ASP A 1 93 ? -10.796 19.736 17.798 1.00 83.12 93 ASP A C 1
ATOM 740 O O . ASP A 1 93 ? -10.668 20.235 18.914 1.00 83.12 93 ASP A O 1
ATOM 744 N N . VAL A 1 94 ? -9.958 18.795 17.347 1.00 85.12 94 VAL A N 1
ATOM 745 C CA . VAL A 1 94 ? -8.706 18.467 18.039 1.00 85.12 94 VAL A CA 1
ATOM 746 C C . VAL A 1 94 ? -7.651 19.479 17.620 1.00 85.12 94 VAL A C 1
ATOM 748 O O . VAL A 1 94 ? -7.190 19.456 16.481 1.00 85.12 94 VAL A O 1
ATOM 751 N N . GLU A 1 95 ? -7.267 20.348 18.547 1.00 84.94 95 GLU A N 1
ATOM 752 C CA . GLU A 1 95 ? -6.132 21.248 18.367 1.00 84.94 95 GLU A CA 1
ATOM 753 C C . GLU A 1 95 ? -4.832 20.440 18.446 1.00 84.94 95 GLU A C 1
ATOM 755 O O . GLU A 1 95 ? -4.588 19.711 19.412 1.00 84.94 95 GLU A O 1
ATOM 760 N N . LEU A 1 96 ? -4.024 20.526 17.390 1.00 85.12 96 LEU A N 1
ATOM 761 C CA . LEU A 1 96 ? -2.701 19.914 17.357 1.00 85.12 96 LEU A CA 1
ATOM 762 C C . LEU A 1 96 ? -1.703 20.835 18.071 1.00 85.12 96 LEU A C 1
ATOM 764 O O . LEU A 1 96 ? -1.823 22.053 17.940 1.00 85.12 96 LEU A O 1
ATOM 768 N N . PRO A 1 97 ? -0.726 20.286 18.814 1.00 85.50 97 PRO A N 1
ATOM 769 C CA . PRO A 1 97 ? 0.338 21.099 19.385 1.00 85.50 97 PRO A CA 1
ATOM 770 C C . PRO A 1 97 ? 1.162 21.753 18.267 1.00 85.50 97 PRO A C 1
ATOM 772 O O . PRO A 1 97 ? 1.435 21.129 17.244 1.00 85.50 97 PRO A O 1
ATOM 775 N N . ASP A 1 98 ? 1.589 22.998 18.489 1.00 83.62 98 ASP A N 1
ATOM 776 C CA . ASP A 1 98 ? 2.498 23.714 17.579 1.00 83.62 98 ASP A CA 1
ATOM 777 C C . ASP A 1 98 ? 3.942 23.169 17.636 1.00 83.62 98 ASP A C 1
ATOM 779 O O . ASP A 1 98 ? 4.776 23.504 16.793 1.00 83.62 98 ASP A O 1
ATOM 783 N N . SER A 1 99 ? 4.259 22.361 18.653 1.00 83.56 99 SER A N 1
ATOM 784 C CA . SER A 1 99 ? 5.548 21.692 18.835 1.00 83.56 99 SER A CA 1
ATOM 785 C C . SER A 1 99 ? 5.595 20.341 18.112 1.00 83.56 99 SER A C 1
ATOM 787 O O . SER A 1 99 ? 4.570 19.741 17.803 1.00 83.56 99 SER A O 1
ATOM 789 N N . ASP A 1 100 ? 6.801 19.795 17.931 1.00 80.31 100 ASP A N 1
ATOM 790 C CA . ASP A 1 100 ? 7.015 18.438 17.396 1.00 80.31 100 ASP A CA 1
ATOM 791 C C . ASP A 1 100 ? 6.622 17.314 18.393 1.00 80.31 100 ASP A C 1
ATOM 793 O O . ASP A 1 100 ? 7.029 16.157 18.249 1.00 80.31 100 ASP A O 1
ATOM 797 N N . GLU A 1 101 ? 5.858 17.632 19.442 1.00 83.88 101 GLU A N 1
ATOM 798 C CA . GLU A 1 101 ? 5.436 16.672 20.459 1.00 83.88 101 GLU A CA 1
ATOM 799 C C . GLU A 1 101 ? 4.287 15.780 19.974 1.00 83.88 101 GLU A C 1
ATOM 801 O O . GLU A 1 101 ? 3.417 16.165 19.193 1.00 83.88 101 GLU A O 1
ATOM 806 N N . SER A 1 102 ? 4.261 14.544 20.474 1.00 86.25 102 SER A N 1
ATOM 807 C CA . SER A 1 102 ? 3.195 13.594 20.153 1.00 86.25 102 SER A CA 1
ATOM 808 C C . SER A 1 102 ? 1.953 13.849 21.008 1.00 86.25 102 SER A C 1
ATOM 810 O O . SER A 1 102 ? 1.999 13.712 22.228 1.00 86.25 102 SER A O 1
ATOM 812 N N . LEU A 1 103 ? 0.817 14.138 20.368 1.00 86.19 103 LEU A N 1
ATOM 813 C CA . LEU A 1 103 ? -0.484 14.224 21.033 1.00 86.19 103 LEU A CA 1
ATOM 814 C C . LEU A 1 103 ? -1.179 12.855 21.066 1.00 86.19 103 LEU A C 1
ATOM 816 O O . LEU A 1 103 ? -1.487 12.272 20.024 1.00 86.19 103 LEU A O 1
ATOM 820 N N . TYR A 1 104 ? -1.516 12.381 22.265 1.00 87.50 104 TYR A N 1
ATOM 821 C CA . TYR A 1 104 ? -2.391 11.225 22.457 1.00 87.50 104 TYR A CA 1
ATOM 822 C C . TYR A 1 104 ? -3.816 11.697 22.758 1.00 87.50 104 TYR A C 1
ATOM 824 O O . TYR A 1 104 ? -4.072 12.333 23.780 1.00 87.50 104 TYR A O 1
ATOM 832 N N . TRP A 1 105 ? -4.761 11.371 21.872 1.00 87.25 105 TRP A N 1
ATOM 833 C CA . TRP A 1 105 ? -6.149 11.821 21.988 1.00 87.25 105 TRP A CA 1
ATOM 834 C C . TRP A 1 105 ? -7.145 10.661 21.981 1.00 87.25 105 TRP A C 1
ATOM 836 O O . TRP A 1 105 ? -7.216 9.886 21.025 1.00 87.25 105 TRP A O 1
ATOM 846 N N . CYS A 1 106 ? -7.975 10.590 23.024 1.00 87.06 106 CYS A N 1
ATOM 847 C CA . CYS A 1 106 ? -8.991 9.555 23.199 1.00 87.06 106 CYS A CA 1
ATOM 848 C C . CYS A 1 106 ? -10.389 10.176 23.326 1.00 87.06 106 CYS A C 1
ATOM 850 O O . CYS A 1 106 ? -10.602 11.106 24.103 1.00 87.06 106 CYS A O 1
ATOM 852 N N . LYS A 1 107 ? -11.370 9.617 22.606 1.00 84.19 107 LYS A N 1
ATOM 853 C CA . LYS A 1 107 ? -12.794 9.965 22.724 1.00 84.19 107 LYS A CA 1
ATOM 854 C C . LYS A 1 107 ? -13.614 8.692 22.852 1.00 84.19 107 LYS A C 1
ATOM 856 O O . LYS A 1 107 ? -13.425 7.743 22.094 1.00 84.19 107 LYS A O 1
ATOM 861 N N . ILE A 1 108 ? -14.539 8.696 23.803 1.00 85.19 108 ILE A N 1
ATOM 862 C CA . ILE A 1 108 ? -15.539 7.641 23.942 1.00 85.19 108 ILE A CA 1
ATOM 863 C C . ILE A 1 108 ? -16.758 8.055 23.124 1.00 85.19 108 ILE A C 1
ATOM 865 O O . ILE A 1 108 ? -17.293 9.149 23.307 1.00 85.19 108 ILE A O 1
ATOM 869 N N . PHE A 1 109 ? -17.191 7.174 22.229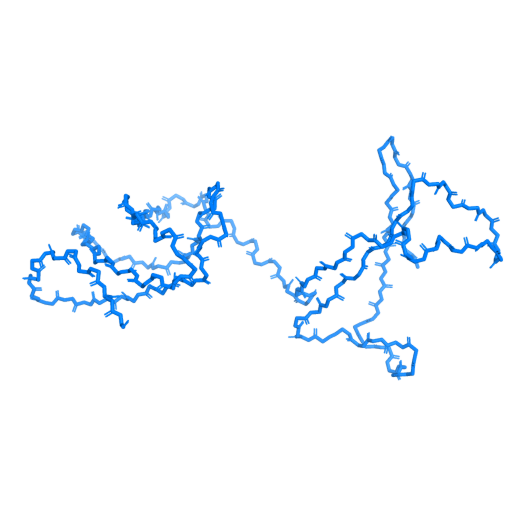 1.00 85.38 109 PHE A N 1
ATOM 870 C CA . PHE A 1 109 ? -18.419 7.342 21.466 1.00 85.38 109 PHE A CA 1
ATOM 871 C C . PHE A 1 109 ? -19.495 6.461 22.084 1.00 85.38 109 PHE A C 1
ATOM 873 O O . PHE A 1 109 ? -19.331 5.244 22.173 1.00 85.38 109 PHE A O 1
ATOM 880 N N . LYS A 1 110 ? -20.591 7.080 22.522 1.00 83.94 110 LYS A N 1
ATOM 881 C CA . LYS A 1 110 ? -21.802 6.339 22.855 1.00 83.94 110 LYS A CA 1
ATOM 882 C C . LYS A 1 110 ? -22.529 6.043 21.547 1.00 83.94 110 LYS A C 1
ATOM 884 O O . LYS A 1 110 ? -22.755 6.961 20.766 1.00 83.94 110 LYS A O 1
ATOM 889 N N . LEU A 1 111 ? -22.840 4.774 21.316 1.00 83.50 111 LEU A N 1
ATOM 890 C CA . LEU A 1 111 ? -23.643 4.355 20.172 1.00 83.50 111 LEU A CA 1
ATOM 891 C C . LEU A 1 111 ? -25.129 4.417 20.524 1.00 83.50 111 LEU A C 1
ATOM 893 O O . LEU A 1 111 ? -25.482 4.358 21.706 1.00 83.50 111 LEU A O 1
ATOM 897 N N . ASP A 1 112 ? -25.969 4.529 19.500 1.00 81.19 112 ASP A N 1
ATOM 898 C CA . ASP A 1 112 ? -27.419 4.475 19.660 1.00 81.19 112 ASP A CA 1
ATOM 899 C C . ASP A 1 112 ? -27.875 3.098 20.157 1.00 81.19 112 ASP A C 1
ATOM 901 O O . ASP A 1 112 ? -27.206 2.079 19.956 1.00 81.19 112 ASP A O 1
ATOM 905 N N . ASP A 1 113 ? -29.043 3.070 20.796 1.00 80.38 113 ASP A N 1
ATOM 906 C CA . ASP A 1 113 ? -29.666 1.824 21.220 1.00 80.38 113 ASP A CA 1
ATOM 907 C C . ASP A 1 113 ? -30.171 1.067 19.982 1.00 80.38 113 ASP A C 1
ATOM 909 O O . ASP A 1 113 ? -31.155 1.442 19.341 1.00 80.38 113 ASP A O 1
ATOM 913 N N . PHE A 1 114 ? -29.478 -0.012 19.621 1.00 80.31 114 PHE A N 1
ATOM 914 C CA . PHE A 1 114 ? -29.865 -0.850 18.492 1.00 80.31 114 PHE A CA 1
ATOM 915 C C . PHE A 1 114 ? -30.983 -1.818 18.890 1.00 80.31 114 PHE A C 1
ATOM 917 O O . PHE A 1 114 ? -30.838 -2.601 19.829 1.00 80.31 114 PHE A O 1
ATOM 924 N N . ALA A 1 115 ? -32.078 -1.830 18.124 1.00 83.56 115 ALA A N 1
ATOM 925 C CA . ALA A 1 115 ? -33.199 -2.750 18.348 1.00 83.56 115 ALA A CA 1
ATOM 926 C C . ALA A 1 115 ? -32.835 -4.231 18.110 1.00 83.56 115 ALA A C 1
ATOM 928 O O . ALA A 1 115 ? -33.533 -5.130 18.575 1.00 83.56 115 ALA A O 1
ATOM 929 N N . GLN A 1 116 ? -31.749 -4.492 17.378 1.00 84.69 116 GLN A N 1
ATOM 930 C CA . GLN A 1 116 ? -31.275 -5.831 17.037 1.00 84.69 116 GLN A CA 1
ATOM 931 C C . GLN A 1 116 ? -29.743 -5.903 17.045 1.00 84.69 116 GLN A C 1
ATOM 933 O O . GLN A 1 116 ? -29.051 -4.889 17.076 1.00 84.69 116 GLN A O 1
ATOM 938 N N . LYS A 1 117 ? -29.189 -7.119 16.999 1.00 84.62 117 LYS A N 1
ATOM 939 C CA . LYS A 1 117 ? -27.738 -7.334 16.948 1.00 84.62 117 LYS A CA 1
ATOM 940 C C . LYS A 1 117 ? -27.170 -6.930 15.582 1.00 84.62 117 LYS A C 1
ATOM 942 O O . LYS A 1 117 ? -27.625 -7.424 14.555 1.00 84.62 117 LYS A O 1
ATOM 947 N N . HIS A 1 118 ? -26.108 -6.125 15.589 1.00 84.88 118 HIS A N 1
ATOM 948 C CA . HIS A 1 118 ? -25.334 -5.768 14.396 1.00 84.88 118 HIS A CA 1
ATOM 949 C C . HIS A 1 118 ? -23.924 -6.375 14.441 1.00 84.88 118 HIS A C 1
ATOM 951 O O . HIS A 1 118 ? -23.368 -6.619 15.513 1.00 84.88 118 HIS A O 1
ATOM 957 N N . HIS A 1 119 ? -23.342 -6.624 13.266 1.00 85.50 119 HIS A N 1
ATOM 958 C CA . HIS A 1 119 ? -21.970 -7.107 13.107 1.00 85.50 119 HIS A CA 1
ATOM 959 C C . HIS A 1 119 ? -21.108 -6.025 12.45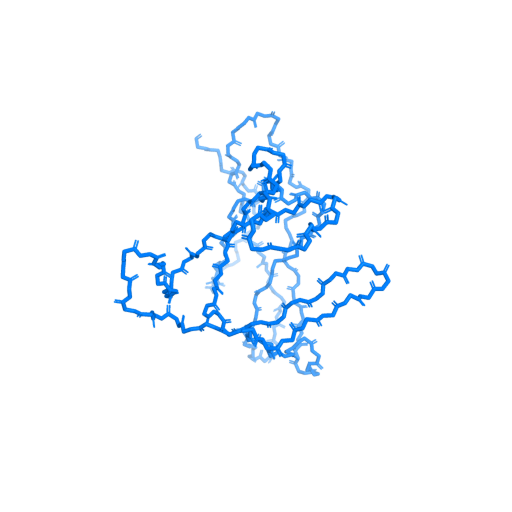0 1.00 85.50 119 HIS A C 1
ATOM 961 O O . HIS A 1 119 ? -21.467 -5.495 11.401 1.00 85.50 119 HIS A O 1
ATOM 967 N N . LEU A 1 120 ? -19.949 -5.725 13.042 1.00 85.81 120 LEU A N 1
ATOM 968 C CA . LEU A 1 120 ? -18.952 -4.857 12.422 1.00 85.81 120 LEU A CA 1
ATOM 969 C C . LEU A 1 120 ? -18.221 -5.639 11.325 1.00 85.81 120 LEU A C 1
ATOM 971 O O . LEU A 1 120 ? -17.378 -6.484 11.617 1.00 85.81 120 LEU A O 1
ATOM 975 N N . VAL A 1 121 ? -18.567 -5.368 10.068 1.00 84.69 121 VAL A N 1
ATOM 976 C CA . VAL A 1 121 ? -18.026 -6.092 8.903 1.00 84.69 121 VAL A CA 1
ATOM 977 C C . VAL A 1 121 ? -16.831 -5.395 8.254 1.00 84.69 121 VAL A C 1
ATOM 979 O O . VAL A 1 121 ? -16.051 -6.033 7.552 1.00 84.69 121 VAL A O 1
ATOM 982 N N . ARG A 1 122 ? -16.665 -4.086 8.481 1.00 83.81 122 ARG A N 1
ATOM 983 C CA . ARG A 1 122 ? -15.579 -3.288 7.904 1.00 83.81 122 ARG A CA 1
ATOM 984 C C . ARG A 1 122 ? -15.274 -2.071 8.768 1.00 83.81 122 ARG A C 1
ATOM 986 O O . ARG A 1 122 ? -16.182 -1.422 9.270 1.00 83.81 122 ARG A O 1
ATOM 993 N N . VAL A 1 123 ? -13.988 -1.741 8.868 1.00 83.75 123 VAL A N 1
ATOM 994 C CA . VAL A 1 123 ? -13.499 -0.469 9.411 1.00 83.75 123 VAL A CA 1
ATOM 995 C C . VAL A 1 123 ? -12.616 0.177 8.355 1.00 83.75 123 VAL A C 1
ATOM 997 O O . VAL A 1 123 ? -11.691 -0.452 7.839 1.00 83.75 123 VAL A O 1
ATOM 1000 N N . SER A 1 124 ? -12.901 1.430 8.023 1.00 81.25 124 SER A N 1
ATOM 1001 C CA . SER A 1 124 ? -12.095 2.233 7.106 1.00 81.25 124 SER A CA 1
ATOM 1002 C C . SER A 1 124 ? -11.714 3.553 7.751 1.00 81.25 124 SER A C 1
ATOM 1004 O O . SER A 1 124 ? -12.393 4.047 8.647 1.00 81.25 124 SER A O 1
ATOM 1006 N N . ARG A 1 125 ? -10.603 4.119 7.285 1.00 79.44 125 ARG A N 1
ATOM 1007 C CA . ARG A 1 125 ? -10.165 5.461 7.663 1.00 79.44 125 ARG A CA 1
ATOM 1008 C C . ARG A 1 125 ? -10.482 6.399 6.512 1.00 79.44 125 ARG A C 1
ATOM 1010 O O . ARG A 1 125 ? -10.051 6.131 5.391 1.00 79.44 125 ARG A O 1
ATOM 1017 N N . GLU A 1 126 ? -11.195 7.476 6.801 1.00 75.75 126 GLU A N 1
ATOM 1018 C CA . GLU A 1 126 ? -11.377 8.570 5.853 1.00 75.75 126 GLU A CA 1
ATOM 1019 C C . GLU A 1 126 ? -10.105 9.430 5.828 1.00 75.75 126 GLU A C 1
ATOM 1021 O O . GLU A 1 126 ? -9.522 9.708 6.879 1.00 75.75 126 GLU A O 1
ATOM 1026 N N . ARG A 1 127 ? -9.637 9.826 4.640 1.00 62.59 127 ARG A N 1
ATOM 1027 C CA . ARG A 1 127 ? -8.438 10.666 4.483 1.00 62.59 127 ARG A CA 1
ATOM 1028 C C . ARG A 1 127 ? -8.840 11.983 3.828 1.00 62.59 127 ARG A C 1
ATOM 1030 O O . ARG A 1 127 ? -8.870 12.080 2.606 1.00 62.59 127 ARG A O 1
ATOM 1037 N N . ARG A 1 128 ? -9.070 13.024 4.629 1.00 59.06 128 ARG A N 1
ATOM 1038 C CA . ARG A 1 128 ? -9.166 14.413 4.145 1.00 59.06 128 ARG A CA 1
ATOM 1039 C C . ARG A 1 128 ? -7.932 15.202 4.558 1.00 59.06 128 ARG A C 1
ATOM 1041 O O . ARG A 1 128 ? -7.591 15.151 5.728 1.00 59.06 128 ARG A O 1
ATOM 1048 N N . GLY A 1 129 ? -7.328 15.928 3.608 1.00 56.72 129 GLY A N 1
ATOM 1049 C CA . GLY A 1 129 ? -6.512 17.153 3.766 1.00 56.72 129 GLY A CA 1
ATOM 1050 C C . GLY A 1 129 ? -5.242 17.139 4.635 1.00 56.72 129 GLY A C 1
ATOM 1051 O O . GLY A 1 129 ? -4.239 17.715 4.237 1.00 56.72 129 GLY A O 1
ATOM 1052 N N . GLU A 1 130 ? -5.255 16.469 5.783 1.00 56.03 130 GLU A N 1
ATOM 1053 C CA . GLU A 1 130 ? -4.290 16.583 6.886 1.00 56.03 130 GLU A CA 1
ATOM 1054 C C . GLU A 1 130 ? -3.642 15.224 7.196 1.00 56.03 130 GLU A C 1
ATOM 1056 O O . GLU A 1 130 ? -3.369 14.864 8.341 1.00 56.03 130 GLU A O 1
ATOM 1061 N N . SER A 1 131 ? -3.403 14.408 6.165 1.00 54.88 131 SER A N 1
ATOM 1062 C CA . SER A 1 131 ? -2.983 13.009 6.330 1.00 54.88 131 SER A CA 1
ATOM 1063 C C . SER A 1 131 ? -1.599 12.809 6.964 1.00 54.88 131 SER A C 1
ATOM 1065 O O . SER A 1 131 ? -1.156 11.667 7.048 1.00 54.88 131 SER A O 1
ATOM 1067 N N . MET A 1 132 ? -0.890 13.876 7.343 1.00 57.88 132 MET A N 1
ATOM 1068 C CA . MET A 1 132 ? 0.460 13.795 7.909 1.00 57.88 132 MET A CA 1
ATOM 1069 C C . MET A 1 132 ? 0.515 13.876 9.440 1.00 57.88 132 MET A C 1
ATOM 1071 O O . MET A 1 132 ? 1.554 13.536 9.991 1.00 57.88 132 MET A O 1
ATOM 1075 N N . ALA A 1 133 ? -0.565 14.260 10.131 1.00 65.62 133 ALA A N 1
ATOM 1076 C CA . ALA A 1 133 ? -0.543 14.409 11.594 1.00 65.62 133 ALA A CA 1
ATOM 1077 C C . ALA A 1 133 ? -0.972 13.144 12.365 1.00 65.62 133 ALA A C 1
ATOM 1079 O O . ALA A 1 133 ? -0.640 12.981 13.536 1.00 65.62 133 ALA A O 1
ATOM 1080 N N . VAL A 1 134 ? -1.714 12.227 11.728 1.00 71.06 134 VAL A N 1
ATOM 1081 C CA . VAL A 1 134 ? -2.274 11.043 12.404 1.00 71.06 134 VAL A CA 1
ATOM 1082 C C . VAL A 1 134 ? -1.482 9.788 12.049 1.00 71.06 134 VAL A C 1
ATOM 1084 O O . VAL A 1 134 ? -1.629 9.227 10.963 1.00 71.06 134 VAL A O 1
ATOM 1087 N N . PHE A 1 135 ? -0.678 9.310 13.000 1.00 71.69 135 PHE A N 1
ATOM 1088 C CA . PHE A 1 135 ? 0.189 8.139 12.824 1.00 71.69 135 PHE A CA 1
ATOM 1089 C C . PHE A 1 135 ? -0.477 6.814 13.217 1.00 71.69 135 PHE A C 1
ATOM 1091 O O . PHE A 1 135 ? -0.208 5.780 12.605 1.00 71.69 135 PHE A O 1
ATOM 1098 N N . SER A 1 136 ? -1.361 6.826 14.218 1.00 77.12 136 SER A N 1
ATOM 1099 C CA . SER A 1 136 ? -2.032 5.624 14.721 1.00 77.12 136 SER A CA 1
ATOM 1100 C C . SER A 1 136 ? -3.468 5.920 15.141 1.00 77.12 136 SER A C 1
ATOM 1102 O O . SER A 1 136 ? -3.768 6.983 15.674 1.00 77.12 136 SER A O 1
ATOM 1104 N N . ILE A 1 137 ? -4.364 4.960 14.897 1.00 81.25 137 ILE A N 1
ATOM 1105 C CA . ILE A 1 137 ? -5.747 4.982 15.385 1.00 81.25 137 ILE A CA 1
ATOM 1106 C C . ILE A 1 137 ? -6.047 3.597 15.934 1.00 81.25 137 ILE A C 1
ATOM 1108 O O . ILE A 1 137 ? -6.013 2.622 15.174 1.00 81.25 137 ILE A O 1
ATOM 1112 N N . VAL A 1 138 ? -6.380 3.536 17.219 1.00 80.38 138 VAL A N 1
ATOM 1113 C CA . VAL A 1 138 ? -6.833 2.328 17.908 1.00 80.38 138 VAL A CA 1
ATOM 1114 C C . VAL A 1 138 ? -8.312 2.495 18.230 1.00 80.38 138 VAL A C 1
ATOM 1116 O O . VAL A 1 138 ? -8.727 3.522 18.760 1.00 80.38 138 VAL A O 1
ATOM 1119 N N . THR A 1 139 ? -9.107 1.482 17.897 1.00 78.69 139 THR A N 1
ATOM 1120 C CA . THR A 1 139 ? -10.524 1.416 18.270 1.00 78.69 139 THR A CA 1
ATOM 1121 C C . THR A 1 139 ? -10.723 0.176 19.119 1.00 78.69 139 THR A C 1
ATOM 1123 O O . THR A 1 139 ? -10.352 -0.922 18.706 1.00 78.69 139 THR A O 1
ATOM 1126 N N . SER A 1 140 ? -11.281 0.366 20.308 1.00 72.81 140 SER A N 1
ATOM 1127 C CA . SER A 1 140 ? -11.560 -0.703 21.260 1.00 72.81 140 SER A CA 1
ATOM 1128 C C . SER A 1 140 ? -13.052 -0.699 21.551 1.00 72.81 140 SER A C 1
ATOM 1130 O O . SER A 1 140 ? -13.614 0.334 21.912 1.00 72.81 140 SER A O 1
ATOM 1132 N N . ASN A 1 141 ? -13.697 -1.852 21.379 1.00 68.06 141 ASN A N 1
ATOM 1133 C CA . ASN A 1 141 ? -15.105 -2.014 21.715 1.00 68.06 141 ASN A CA 1
ATOM 1134 C C . ASN A 1 141 ? -15.225 -2.328 23.204 1.00 68.06 141 ASN A C 1
ATOM 1136 O O . ASN A 1 141 ? -14.752 -3.369 23.661 1.00 68.06 141 ASN A O 1
ATOM 1140 N N . TYR A 1 142 ? -15.877 -1.439 23.945 1.00 67.31 142 TYR A N 1
ATOM 1141 C CA . TYR A 1 142 ? -16.188 -1.642 25.354 1.00 67.31 142 TYR A CA 1
ATOM 1142 C C . TYR A 1 142 ? -17.698 -1.812 25.517 1.00 67.31 142 TYR A C 1
ATOM 1144 O O . TYR A 1 142 ? -18.472 -0.978 25.054 1.00 67.31 142 TYR A O 1
ATOM 1152 N N . TYR A 1 143 ? -18.117 -2.867 26.216 1.00 60.88 143 TYR A N 1
ATOM 1153 C CA . TYR A 1 143 ? -19.486 -2.999 26.709 1.00 60.88 143 TYR A CA 1
ATOM 1154 C C . TYR A 1 143 ? -19.514 -2.427 28.124 1.00 60.88 143 TYR A C 1
ATOM 1156 O O . TYR A 1 143 ? -19.128 -3.097 29.081 1.00 60.88 143 TYR A O 1
ATOM 1164 N N . CYS A 1 144 ? -19.882 -1.153 28.252 1.00 52.38 144 CYS A N 1
ATOM 1165 C CA . CYS A 1 144 ? -19.971 -0.504 29.554 1.00 52.38 144 CYS A CA 1
ATOM 1166 C C . CYS A 1 144 ? -21.385 -0.686 30.117 1.00 52.38 144 CYS A C 1
ATOM 1168 O O . CYS A 1 144 ? -22.354 -0.233 29.516 1.00 52.38 144 CYS A O 1
ATOM 1170 N N . THR A 1 145 ? -21.510 -1.345 31.268 1.00 54.97 145 THR A N 1
ATOM 1171 C CA . THR A 1 145 ? -22.789 -1.511 31.982 1.00 54.97 145 THR A CA 1
ATOM 1172 C C . THR A 1 145 ? -23.117 -0.329 32.902 1.00 54.97 145 THR A C 1
ATOM 1174 O O . THR A 1 145 ? -24.156 -0.340 33.557 1.00 54.97 145 THR A O 1
ATOM 1177 N N . GLN A 1 146 ? -22.261 0.702 32.959 1.00 52.28 146 GLN A N 1
ATOM 1178 C CA . GLN A 1 146 ? -22.449 1.899 33.786 1.00 52.28 146 GLN A CA 1
ATOM 1179 C C . GLN A 1 146 ? -22.221 3.182 32.976 1.00 52.28 146 GLN A C 1
ATOM 1181 O O . GLN A 1 146 ? -21.290 3.280 32.180 1.00 52.28 146 GLN A O 1
ATOM 1186 N N . SER A 1 147 ? -23.074 4.188 33.185 1.00 50.97 147 SER A N 1
ATOM 1187 C CA . SER A 1 147 ? -22.975 5.482 32.508 1.00 50.97 147 SER A CA 1
ATOM 1188 C C . SER A 1 147 ? -21.762 6.269 33.014 1.00 50.97 147 SER A C 1
ATOM 1190 O O . SER A 1 147 ? -21.824 6.919 34.057 1.00 50.97 147 SER A O 1
ATOM 1192 N N . LEU A 1 148 ? -20.655 6.243 32.275 1.00 58.03 148 LEU A N 1
ATOM 1193 C CA . LEU A 1 148 ? -19.554 7.174 32.502 1.00 58.03 148 LEU A CA 1
ATOM 1194 C C . LEU A 1 148 ? -19.894 8.503 31.821 1.00 58.03 148 LEU A C 1
ATOM 1196 O O . LEU A 1 148 ? -20.064 8.567 30.604 1.00 58.03 148 LEU A O 1
ATOM 1200 N N . GLY A 1 149 ? -20.022 9.565 32.618 1.00 54.31 149 GLY A N 1
ATOM 1201 C CA . GLY A 1 149 ? -20.153 10.927 32.106 1.00 54.31 149 GLY A CA 1
ATOM 1202 C C . GLY A 1 149 ? -18.956 11.263 31.217 1.00 54.31 149 GLY A C 1
ATOM 1203 O O . GLY A 1 149 ? -17.809 11.118 31.638 1.00 54.31 149 GLY A O 1
ATOM 1204 N N . GLY A 1 150 ? -19.223 11.672 29.975 1.00 46.72 150 GLY A N 1
ATOM 1205 C CA . GLY A 1 150 ? -18.191 11.956 28.984 1.00 46.72 150 GLY A CA 1
ATOM 1206 C C . GLY A 1 150 ? -17.298 13.110 29.427 1.00 46.72 150 GLY A C 1
ATOM 1207 O O . GLY A 1 150 ? -17.696 14.269 29.350 1.00 46.72 150 GLY A O 1
ATOM 1208 N N . LYS A 1 151 ? -16.076 12.805 29.868 1.00 51.47 151 LYS A N 1
ATOM 1209 C CA . LYS A 1 151 ? -15.009 13.799 29.999 1.00 51.47 151 LYS A CA 1
ATOM 1210 C C . LYS A 1 151 ? -14.068 13.660 28.809 1.00 51.47 151 LYS A C 1
ATOM 1212 O O . LYS A 1 151 ? -13.521 12.587 28.573 1.00 51.47 151 LYS A O 1
ATOM 1217 N N . LYS A 1 152 ? -13.882 14.753 28.065 1.00 50.25 152 LYS A N 1
ATOM 1218 C CA . LYS A 1 152 ? -12.736 14.915 27.165 1.00 50.25 152 LYS A CA 1
ATOM 1219 C C . LYS A 1 152 ? -11.525 15.151 28.065 1.00 50.25 152 LYS A C 1
ATOM 1221 O O . LYS A 1 152 ? -11.476 16.172 28.744 1.00 50.25 152 LYS A O 1
ATOM 1226 N N . THR A 1 153 ? -10.605 14.201 28.142 1.00 52.91 153 THR A N 1
ATOM 1227 C CA . THR A 1 153 ? -9.361 14.380 28.899 1.00 52.91 153 THR A CA 1
ATOM 1228 C C . THR A 1 153 ? -8.186 14.256 27.940 1.00 52.91 153 THR A C 1
ATOM 1230 O O . THR A 1 153 ? -7.9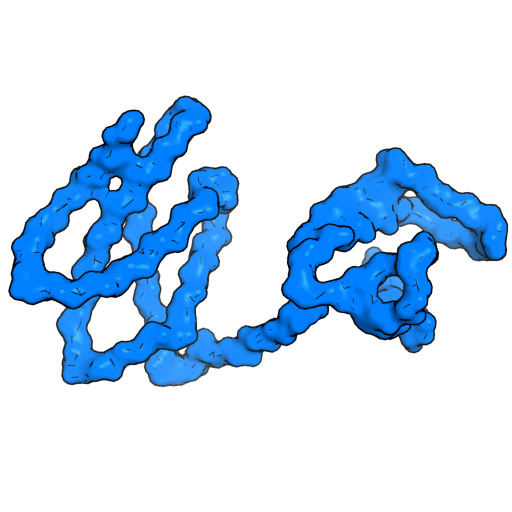39 13.142 27.469 1.00 52.91 153 THR A O 1
ATOM 1233 N N . PRO A 1 154 ? -7.474 15.353 27.627 1.00 47.44 154 PRO A N 1
ATOM 1234 C CA . PRO A 1 154 ? -6.157 15.230 27.024 1.00 47.44 154 PRO A CA 1
ATOM 1235 C C . PRO A 1 154 ? -5.250 14.493 28.016 1.00 47.44 154 PRO A C 1
ATOM 1237 O O . PRO A 1 154 ? -5.243 14.808 29.209 1.00 47.44 154 PRO A O 1
ATOM 1240 N N . TYR A 1 155 ? -4.540 13.471 27.542 1.00 47.38 155 TYR A N 1
ATOM 1241 C CA . TYR A 1 155 ? -3.523 12.790 28.336 1.00 47.38 155 TYR A CA 1
ATOM 1242 C C . TYR A 1 155 ? -2.172 13.342 27.889 1.00 47.38 155 TYR A C 1
ATOM 1244 O O . TYR A 1 155 ? -1.710 13.035 26.792 1.00 47.38 155 TYR A O 1
ATOM 1252 N N . HIS A 1 156 ? -1.578 14.197 28.717 1.00 46.53 156 HIS A N 1
ATOM 1253 C CA . HIS A 1 156 ? -0.191 14.624 28.559 1.00 46.53 156 HIS A CA 1
ATOM 1254 C C . HIS A 1 156 ? 0.687 13.675 29.372 1.00 46.53 156 HIS A C 1
ATOM 1256 O O . HIS A 1 156 ? 0.347 13.362 30.516 1.00 46.53 156 HIS A O 1
ATOM 1262 N N . GLN A 1 157 ? 1.761 13.182 28.761 1.00 38.16 157 GLN A N 1
ATOM 1263 C CA . GLN A 1 157 ? 2.761 12.355 29.430 1.00 38.16 157 GLN A CA 1
ATOM 1264 C C . GLN A 1 157 ? 3.997 13.189 29.737 1.00 38.16 157 GLN A C 1
ATOM 1266 O O . GLN A 1 157 ? 4.347 14.024 28.876 1.00 38.16 157 GLN A O 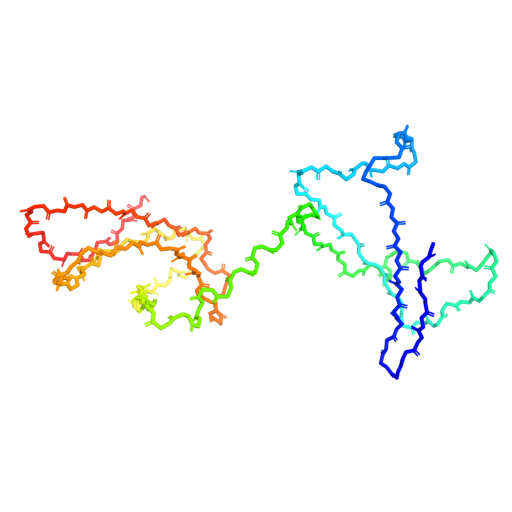1
#

Foldseek 3Di:
DPDWDDDPPGIDDDDDDDQDPVCPPPDDHNDQDWDKDWFFDDPDDFDDDPPGDDPDCVNRTDDIDTDRPPDDPPPPVPVPDPPDDDDDDDDPPDDDDPDPDQWDFDFDDDDDDDPDDDDDPDDDDDDPDPNPNDDDDDDDDDDDPDDDDTDGDGDDD